Protein AF-A8YD44-F1 (afdb_monomer_lite)

Sequence (72 aa):
MSRKLLFISTPVGFLGSGDGGGVELTIYNLARTLNKQGYAVRVVAPEASQLHDIPFSNSHFEKNSDKILLFK

Structure (mmCIF, N/CA/C/O backbone):
data_AF-A8YD44-F1
#
_entry.id   AF-A8YD44-F1
#
loop_
_atom_site.group_PDB
_atom_site.id
_atom_site.type_symbol
_atom_site.label_atom_id
_atom_site.label_alt_id
_atom_site.label_comp_id
_atom_site.label_asym_id
_atom_site.label_entity_id
_atom_site.label_seq_id
_atom_site.pdbx_PDB_ins_code
_atom_site.Cartn_x
_atom_site.Cartn_y
_atom_site.Cartn_z
_atom_site.occupancy
_atom_site.B_iso_or_equiv
_atom_site.auth_seq_id
_atom_site.auth_comp_id
_atom_site.auth_asym_id
_atom_site.auth_atom_id
_atom_site.pdbx_PDB_model_num
ATOM 1 N N . MET A 1 1 ? -17.800 3.121 16.076 1.00 59.81 1 MET A N 1
ATOM 2 C CA . MET A 1 1 ? -18.197 2.553 14.767 1.00 59.81 1 MET A CA 1
ATOM 3 C C . MET A 1 1 ? -16.952 2.394 13.902 1.00 59.81 1 MET A C 1
ATOM 5 O O . MET A 1 1 ? -16.373 3.411 13.542 1.00 59.81 1 MET A O 1
ATOM 9 N N . SER A 1 2 ? -16.509 1.167 13.608 1.00 74.88 2 SER A N 1
ATOM 10 C CA . SER A 1 2 ? -15.392 0.944 12.672 1.00 74.88 2 SER A CA 1
ATOM 11 C C . SER A 1 2 ? -15.892 1.113 11.234 1.00 74.88 2 SER A C 1
ATOM 13 O O . SER A 1 2 ? -16.876 0.485 10.843 1.00 74.88 2 SER A O 1
ATOM 15 N N . ARG A 1 3 ? -15.267 2.009 10.461 1.00 91.62 3 ARG A N 1
ATOM 16 C CA . ARG A 1 3 ? -15.609 2.262 9.052 1.00 91.62 3 ARG A CA 1
ATOM 17 C C . ARG A 1 3 ? -14.763 1.346 8.166 1.00 91.62 3 ARG A C 1
ATOM 19 O O . ARG A 1 3 ? -13.558 1.228 8.383 1.00 91.62 3 ARG A O 1
ATOM 26 N N . LYS A 1 4 ? -15.395 0.705 7.182 1.00 94.00 4 LYS A N 1
ATOM 27 C CA . LYS A 1 4 ? -14.726 -0.189 6.227 1.00 94.00 4 LYS A CA 1
ATOM 28 C C . LYS A 1 4 ? -14.255 0.614 5.017 1.00 94.00 4 LYS A C 1
ATOM 30 O O . LYS A 1 4 ? -15.052 1.352 4.443 1.00 94.00 4 LYS A O 1
ATOM 35 N N . LEU A 1 5 ? -12.987 0.467 4.646 1.00 94.06 5 LEU A N 1
ATOM 36 C CA . LEU A 1 5 ? -12.374 1.134 3.497 1.00 94.06 5 LEU A CA 1
ATOM 37 C C . LEU A 1 5 ? -11.772 0.085 2.560 1.00 94.06 5 LEU A C 1
ATOM 39 O O . LEU A 1 5 ? -11.113 -0.851 3.016 1.00 94.06 5 LEU A O 1
ATOM 43 N N . LEU A 1 6 ? -11.987 0.256 1.258 1.00 93.62 6 LEU A N 1
ATOM 44 C CA . LEU A 1 6 ? -11.388 -0.571 0.217 1.00 93.62 6 LEU A CA 1
ATOM 45 C C . LEU A 1 6 ? -10.475 0.300 -0.639 1.00 93.62 6 LEU A C 1
ATOM 47 O O . LEU A 1 6 ? -10.937 1.255 -1.260 1.00 93.62 6 LEU A O 1
ATOM 51 N N . PHE A 1 7 ? -9.192 -0.034 -0.673 1.00 93.12 7 PHE A N 1
ATOM 52 C CA . PHE A 1 7 ? -8.227 0.591 -1.567 1.00 93.12 7 PHE A CA 1
ATOM 53 C C . PHE A 1 7 ? -8.020 -0.290 -2.787 1.00 93.12 7 PHE A C 1
ATOM 55 O O . PHE A 1 7 ? -7.831 -1.498 -2.661 1.00 93.12 7 PHE A O 1
ATOM 62 N N . ILE A 1 8 ? -8.034 0.332 -3.959 1.00 92.31 8 ILE A N 1
ATOM 63 C CA . ILE A 1 8 ? -7.679 -0.303 -5.224 1.00 92.31 8 ILE A CA 1
ATOM 64 C C . ILE A 1 8 ? -6.346 0.305 -5.641 1.00 92.31 8 ILE A C 1
ATOM 66 O O . ILE A 1 8 ? -6.229 1.525 -5.757 1.00 92.31 8 ILE A O 1
ATOM 70 N N . SER A 1 9 ? -5.335 -0.544 -5.784 1.00 88.06 9 SER A N 1
ATOM 71 C CA . SER A 1 9 ? -3.985 -0.128 -6.141 1.00 88.06 9 SER A CA 1
ATOM 72 C C . SER A 1 9 ? -3.858 0.258 -7.617 1.00 88.06 9 SER A C 1
ATOM 74 O O . SER A 1 9 ? -4.779 0.093 -8.417 1.00 88.06 9 SER A O 1
ATOM 76 N N . THR A 1 10 ? -2.678 0.754 -7.978 1.00 84.56 10 THR A N 1
ATOM 77 C CA . THR A 1 10 ? -2.265 0.956 -9.365 1.00 84.56 10 THR A CA 1
ATOM 78 C C . THR A 1 10 ? -2.202 -0.374 -10.138 1.00 84.56 10 THR A C 1
ATOM 80 O O . THR A 1 10 ? -1.747 -1.377 -9.584 1.00 84.56 10 THR A O 1
ATOM 83 N N . PRO A 1 11 ? -2.624 -0.406 -11.418 1.00 84.44 11 PRO A N 1
ATOM 84 C CA . PRO A 1 11 ? -2.449 -1.565 -12.290 1.00 84.44 11 PRO A CA 1
ATOM 85 C C . PRO A 1 11 ? -1.077 -1.604 -12.992 1.00 84.44 11 PRO A C 1
ATOM 87 O O . PRO A 1 11 ? -0.844 -2.515 -13.778 1.00 84.44 11 PRO A O 1
ATOM 90 N N . VAL A 1 12 ? -0.196 -0.617 -12.765 1.00 91.19 12 VAL A N 1
ATOM 91 C CA . VAL A 1 12 ? 1.104 -0.489 -13.462 1.00 91.19 12 VAL A CA 1
ATOM 92 C C . VAL A 1 12 ? 2.067 -1.636 -13.125 1.00 91.19 12 VAL A C 1
ATOM 94 O O . VAL A 1 12 ? 2.809 -2.075 -13.994 1.00 91.19 12 VAL A O 1
ATOM 97 N N . GLY A 1 13 ? 2.009 -2.158 -11.900 1.00 85.75 13 GLY A N 1
ATOM 98 C CA . GLY A 1 13 ? 2.781 -3.311 -11.442 1.00 85.75 13 GLY A CA 1
ATOM 99 C C . GLY A 1 13 ? 2.290 -3.786 -10.075 1.00 85.75 13 GLY A C 1
ATOM 100 O O . GLY A 1 13 ? 1.450 -3.134 -9.446 1.00 85.75 13 GLY A O 1
ATOM 101 N N . PHE A 1 14 ? 2.768 -4.945 -9.618 1.00 90.44 14 PHE A N 1
ATOM 102 C CA . PHE A 1 14 ? 2.383 -5.481 -8.311 1.00 90.44 14 PHE A CA 1
ATOM 103 C C . PHE A 1 14 ? 3.047 -4.692 -7.171 1.00 90.44 14 PHE A C 1
ATOM 105 O O . PHE A 1 14 ? 4.160 -4.189 -7.316 1.00 90.44 14 PHE A O 1
ATOM 112 N N . LEU A 1 15 ? 2.378 -4.568 -6.023 1.00 89.19 15 LEU A N 1
ATOM 113 C CA . LEU A 1 15 ? 2.926 -3.854 -4.862 1.00 89.19 15 LEU A CA 1
ATOM 114 C C . LEU A 1 15 ? 4.172 -4.583 -4.340 1.00 89.19 15 LEU A C 1
ATOM 116 O O . LEU A 1 15 ? 4.108 -5.782 -4.068 1.00 89.19 15 LEU A O 1
ATOM 120 N N . GLY A 1 16 ? 5.288 -3.869 -4.204 1.00 87.88 16 GLY A N 1
ATOM 121 C CA . GLY A 1 16 ? 6.608 -4.414 -3.888 1.00 87.88 16 GLY A CA 1
ATOM 122 C C . GLY A 1 16 ? 7.533 -4.577 -5.100 1.00 87.88 16 GLY A C 1
ATOM 123 O O . GLY A 1 16 ? 8.700 -4.907 -4.905 1.00 87.88 16 GLY A O 1
ATOM 124 N N . SER A 1 17 ? 7.051 -4.344 -6.327 1.00 91.62 17 SER A N 1
ATOM 125 C CA . SER A 1 17 ? 7.888 -4.358 -7.540 1.00 91.62 17 SER A CA 1
ATOM 126 C C . SER A 1 17 ? 8.726 -3.086 -7.703 1.00 91.62 17 SER A C 1
ATOM 128 O O . SER A 1 17 ? 9.839 -3.150 -8.221 1.00 91.62 17 SER A O 1
ATOM 130 N N . GLY A 1 18 ? 8.204 -1.936 -7.257 1.00 91.50 18 GLY A N 1
ATOM 131 C CA . GLY A 1 18 ? 8.760 -0.610 -7.525 1.00 91.50 18 GLY A C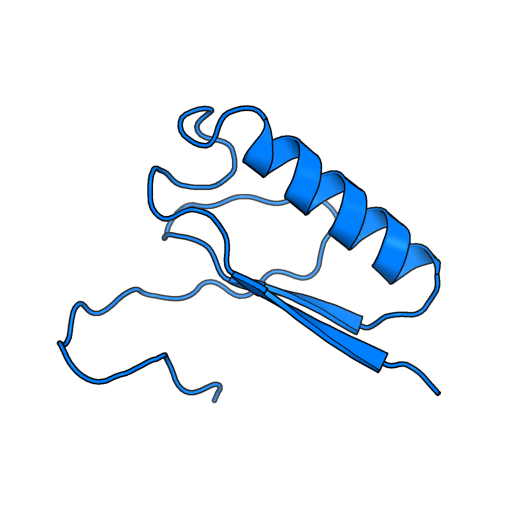A 1
ATOM 132 C C . GLY A 1 18 ? 8.142 0.087 -8.744 1.00 91.50 18 GLY A C 1
ATOM 133 O O . GLY A 1 18 ? 8.292 1.304 -8.874 1.00 91.50 18 GLY A O 1
ATOM 134 N N . ASP A 1 19 ? 7.397 -0.629 -9.592 1.00 92.31 19 ASP A N 1
ATOM 135 C CA . ASP A 1 19 ? 6.772 -0.085 -10.808 1.00 92.31 19 ASP A CA 1
ATOM 136 C C . ASP A 1 19 ? 5.634 0.900 -10.492 1.00 92.31 19 ASP A C 1
ATOM 138 O O . ASP A 1 19 ? 5.349 1.821 -11.260 1.00 92.31 19 ASP A O 1
ATOM 142 N N . GLY A 1 20 ? 4.986 0.745 -9.333 1.00 89.44 20 GLY A N 1
ATOM 143 C CA . GLY A 1 20 ? 3.982 1.685 -8.837 1.00 89.44 20 GLY A CA 1
ATOM 144 C C . GLY A 1 20 ? 4.581 2.959 -8.233 1.00 89.44 20 GLY A C 1
ATOM 145 O O . GLY A 1 20 ? 3.845 3.902 -7.924 1.00 89.44 20 GLY A O 1
ATOM 146 N N . GLY A 1 21 ? 5.904 3.006 -8.046 1.00 93.31 21 GLY A N 1
ATOM 147 C CA . GLY A 1 21 ? 6.627 4.142 -7.487 1.00 93.31 21 GLY A CA 1
ATOM 148 C C . GLY A 1 21 ? 6.081 4.589 -6.128 1.00 93.31 21 GLY A C 1
ATOM 149 O O . GLY A 1 21 ? 5.775 3.784 -5.247 1.00 93.31 21 GLY A O 1
ATOM 150 N N . GLY A 1 22 ? 5.923 5.904 -5.950 1.00 94.69 22 GLY A N 1
ATOM 151 C CA . GLY A 1 22 ? 5.450 6.487 -4.689 1.00 94.69 22 GLY A CA 1
ATOM 152 C C . GLY A 1 22 ? 4.066 5.999 -4.237 1.00 94.69 22 GLY A C 1
ATOM 153 O O . GLY A 1 22 ? 3.780 6.029 -3.041 1.00 94.69 22 GLY A O 1
ATOM 154 N N . VAL A 1 23 ? 3.230 5.497 -5.156 1.00 92.44 23 VAL A N 1
ATOM 155 C CA . VAL A 1 23 ? 1.887 4.978 -4.843 1.00 92.44 23 VAL A CA 1
ATOM 156 C C . VAL A 1 23 ? 1.961 3.788 -3.891 1.00 92.44 23 VAL A C 1
ATOM 158 O O . VAL A 1 23 ? 1.136 3.688 -2.982 1.00 92.44 23 VAL A O 1
ATOM 161 N N . GLU A 1 24 ? 2.957 2.915 -4.051 1.00 92.06 24 GLU A N 1
ATOM 162 C CA . GLU A 1 24 ? 3.113 1.722 -3.213 1.00 92.06 24 GLU A CA 1
ATOM 163 C C . GLU A 1 24 ? 3.310 2.109 -1.743 1.00 92.06 24 GLU A C 1
ATOM 165 O O . GLU A 1 24 ? 2.607 1.627 -0.849 1.00 92.06 24 GLU A O 1
ATOM 170 N N . LEU A 1 25 ? 4.208 3.071 -1.509 1.00 93.12 25 LEU A N 1
ATOM 171 C CA . LEU A 1 25 ? 4.492 3.608 -0.184 1.00 93.12 25 LEU A CA 1
ATOM 172 C C . LEU A 1 25 ? 3.286 4.360 0.392 1.00 93.12 25 LEU A C 1
ATOM 174 O O . LEU A 1 25 ? 2.990 4.245 1.584 1.00 93.12 25 LEU A O 1
ATOM 178 N N . THR A 1 26 ? 2.570 5.121 -0.438 1.00 95.50 26 THR A N 1
ATOM 179 C CA . THR A 1 26 ? 1.355 5.833 -0.027 1.00 95.50 26 THR A CA 1
ATOM 180 C C . THR A 1 26 ? 0.265 4.864 0.429 1.00 95.50 26 THR A C 1
ATOM 182 O O . THR A 1 26 ? -0.275 5.042 1.522 1.00 95.50 26 THR A O 1
ATOM 185 N N . ILE A 1 27 ? -0.029 3.819 -0.352 1.00 92.75 27 ILE A N 1
ATOM 186 C CA . ILE A 1 27 ? -1.033 2.801 -0.003 1.00 92.75 27 ILE A CA 1
ATOM 187 C C . ILE A 1 27 ? -0.662 2.107 1.305 1.00 92.75 27 ILE A C 1
ATOM 189 O O . ILE A 1 27 ? -1.506 2.011 2.199 1.00 92.75 27 I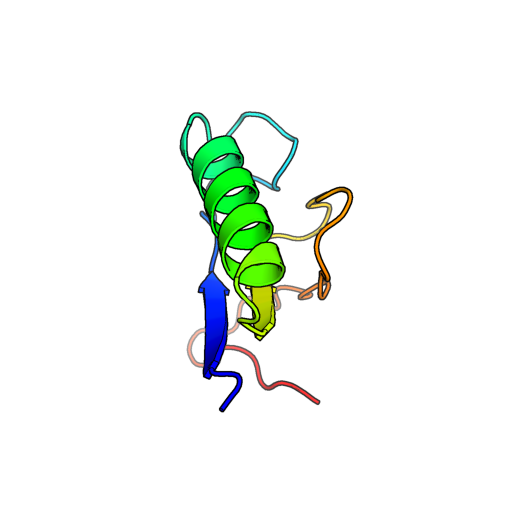LE A O 1
ATOM 193 N N . TYR A 1 28 ? 0.597 1.686 1.449 1.00 91.88 28 TYR A N 1
ATOM 194 C CA . TYR A 1 28 ? 1.092 1.060 2.673 1.00 91.88 28 TYR A CA 1
ATOM 195 C C . TYR A 1 28 ? 0.904 1.969 3.896 1.00 91.88 28 TYR A C 1
ATOM 197 O O . TYR A 1 28 ? 0.304 1.567 4.898 1.00 91.88 28 TYR A O 1
ATOM 205 N N . ASN A 1 29 ? 1.353 3.223 3.811 1.00 94.50 29 ASN A N 1
ATOM 206 C CA . ASN A 1 29 ? 1.296 4.153 4.936 1.00 94.50 29 ASN A CA 1
ATOM 207 C C . ASN A 1 29 ? -0.140 4.520 5.327 1.00 94.50 29 ASN A C 1
ATOM 209 O O . ASN A 1 29 ? -0.447 4.544 6.526 1.00 94.50 29 ASN A O 1
ATOM 213 N N . LEU A 1 30 ? -1.031 4.766 4.358 1.00 94.94 30 LEU A N 1
ATOM 214 C CA . LEU A 1 30 ? -2.437 5.045 4.659 1.00 94.94 30 LEU A CA 1
ATOM 215 C C . LEU A 1 30 ? -3.113 3.832 5.287 1.00 94.94 30 LEU A C 1
ATOM 217 O O . LEU A 1 30 ? -3.730 3.971 6.341 1.00 94.94 30 LEU A O 1
ATOM 221 N N . ALA A 1 31 ? -2.991 2.651 4.678 1.00 92.62 31 ALA A N 1
ATOM 222 C CA . ALA A 1 31 ? -3.659 1.456 5.177 1.00 92.62 31 ALA A CA 1
ATOM 223 C C . ALA A 1 31 ? -3.190 1.107 6.598 1.00 92.62 31 ALA A C 1
ATOM 225 O O . ALA A 1 31 ? -4.013 0.837 7.472 1.00 92.62 31 ALA A O 1
ATOM 226 N N . ARG A 1 32 ? -1.885 1.224 6.877 1.00 91.25 32 ARG A N 1
ATOM 227 C CA . ARG A 1 32 ? -1.317 0.974 8.207 1.00 91.25 32 ARG A CA 1
ATOM 228 C C . ARG A 1 32 ? -1.817 1.987 9.233 1.00 91.25 32 ARG A C 1
ATOM 230 O O . ARG A 1 32 ? -2.184 1.609 10.343 1.00 91.25 32 ARG A O 1
ATOM 237 N N . THR A 1 33 ? -1.832 3.269 8.879 1.00 94.56 33 THR A N 1
ATOM 238 C CA . THR A 1 33 ? -2.241 4.349 9.791 1.00 94.56 33 THR A CA 1
ATOM 239 C C . THR A 1 33 ? -3.733 4.289 10.093 1.00 94.56 33 THR A C 1
ATOM 241 O O . THR A 1 33 ? -4.129 4.365 11.253 1.00 94.56 33 THR A O 1
ATOM 244 N N . LEU A 1 34 ? -4.563 4.076 9.074 1.00 93.25 34 LEU A N 1
ATOM 245 C CA . LEU A 1 34 ? -6.011 3.973 9.225 1.00 93.25 34 LEU A CA 1
ATOM 246 C C . LEU A 1 34 ? -6.405 2.712 10.005 1.00 93.25 34 LEU A C 1
ATOM 248 O O . LEU A 1 34 ? -7.257 2.794 10.888 1.00 93.25 34 LEU A O 1
ATOM 252 N N . ASN A 1 35 ? -5.736 1.575 9.780 1.00 89.19 35 ASN A N 1
ATOM 253 C CA . ASN A 1 35 ? -5.937 0.386 10.614 1.00 89.19 35 ASN A CA 1
ATOM 254 C C . ASN A 1 35 ? -5.613 0.672 12.091 1.00 89.19 35 ASN A C 1
ATOM 256 O O . ASN A 1 35 ? -6.413 0.348 12.967 1.00 89.19 35 ASN A O 1
ATOM 260 N N . LYS A 1 36 ? -4.498 1.362 12.383 1.00 90.81 36 LYS A N 1
ATOM 261 C CA . LYS A 1 36 ? -4.154 1.789 13.756 1.00 90.81 36 LYS A CA 1
ATOM 262 C C . LYS A 1 36 ? -5.184 2.742 14.372 1.00 90.81 36 LYS A C 1
ATOM 264 O O . LYS A 1 36 ? -5.343 2.756 15.587 1.00 90.81 36 LYS A O 1
ATOM 269 N N . GLN A 1 37 ? -5.886 3.521 13.554 1.00 93.50 37 GLN A N 1
ATOM 270 C CA . GLN A 1 37 ? -6.965 4.416 13.983 1.00 93.50 37 GLN A CA 1
ATOM 271 C C . GLN A 1 37 ? -8.332 3.712 14.117 1.00 93.50 37 GLN A C 1
ATOM 273 O O . GLN A 1 37 ? -9.324 4.365 14.437 1.00 93.50 37 GLN A O 1
ATOM 278 N N . GLY A 1 38 ? -8.408 2.396 13.888 1.00 91.25 38 GLY A N 1
ATOM 279 C CA . GLY A 1 38 ? -9.627 1.596 14.063 1.00 91.25 38 GLY A CA 1
ATOM 280 C C . GLY A 1 38 ? -10.513 1.476 12.818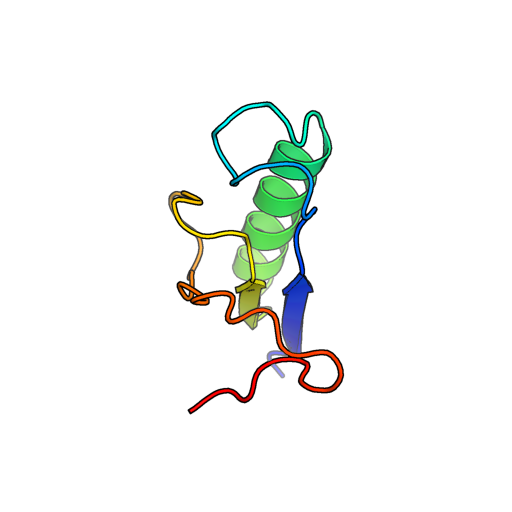 1.00 91.25 38 GLY A C 1
ATOM 281 O O . GLY A 1 38 ? -11.644 0.980 12.911 1.00 91.25 38 GLY A O 1
ATOM 282 N N . TYR A 1 39 ? -10.031 1.909 11.651 1.00 92.94 39 TYR A N 1
ATOM 283 C CA . TYR A 1 39 ? -10.669 1.601 10.370 1.00 92.94 39 TYR A CA 1
ATOM 284 C C . TYR A 1 39 ? -10.370 0.154 9.973 1.00 92.94 39 TYR A C 1
ATOM 286 O O . TYR A 1 39 ? -9.316 -0.379 10.297 1.00 92.94 39 TYR A O 1
ATOM 294 N N . ALA A 1 40 ? -11.288 -0.475 9.244 1.00 89.31 40 ALA A N 1
ATOM 295 C CA . ALA A 1 40 ? -11.055 -1.782 8.640 1.00 89.31 40 ALA A CA 1
ATOM 296 C C . ALA A 1 40 ? -10.661 -1.582 7.172 1.00 89.31 40 ALA A C 1
ATOM 298 O O . ALA A 1 40 ? -11.537 -1.455 6.310 1.00 89.31 40 ALA A O 1
ATOM 299 N N . VAL A 1 41 ? -9.357 -1.501 6.895 1.00 89.94 41 VAL A N 1
ATOM 300 C CA . VAL A 1 41 ? -8.831 -1.296 5.538 1.00 89.94 41 VAL A CA 1
ATOM 301 C C . VAL A 1 41 ? -8.540 -2.633 4.868 1.00 89.94 41 VAL A C 1
ATOM 303 O O . VAL A 1 41 ? -7.870 -3.489 5.444 1.00 89.94 41 VAL A O 1
ATOM 306 N N . ARG A 1 42 ? -9.004 -2.789 3.625 1.00 90.25 42 ARG A N 1
ATOM 307 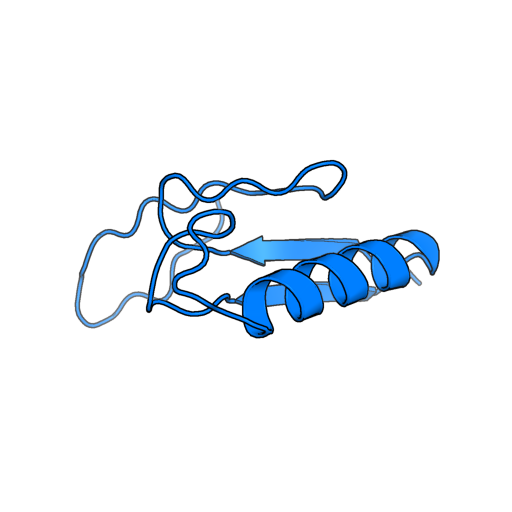C CA . ARG A 1 42 ? -8.586 -3.858 2.708 1.00 90.25 42 ARG A CA 1
ATOM 308 C C . ARG A 1 42 ? -7.972 -3.263 1.450 1.00 90.25 42 ARG A C 1
ATOM 310 O O . ARG A 1 42 ? -8.396 -2.197 1.006 1.00 90.25 42 ARG A O 1
ATOM 317 N N . VAL A 1 43 ? -7.004 -3.967 0.871 1.00 88.50 43 VAL A N 1
ATOM 318 C CA . VAL A 1 43 ? -6.310 -3.556 -0.355 1.00 88.50 43 VAL A CA 1
ATOM 319 C C . VAL A 1 43 ? -6.515 -4.614 -1.435 1.00 88.50 43 VAL A C 1
ATOM 321 O O . VAL A 1 43 ? -6.321 -5.802 -1.185 1.00 88.50 43 VAL A O 1
ATOM 324 N N . VAL A 1 44 ? -6.902 -4.161 -2.625 1.00 89.12 44 VAL A N 1
ATOM 325 C CA . VAL A 1 44 ? -6.951 -4.924 -3.875 1.00 89.12 44 VAL A CA 1
ATOM 326 C C . VAL A 1 44 ? -5.796 -4.449 -4.744 1.00 89.12 44 VAL A C 1
ATOM 328 O O . VAL A 1 44 ? -5.628 -3.246 -4.953 1.00 89.12 44 VAL A O 1
ATOM 331 N N . ALA A 1 45 ? -4.990 -5.381 -5.235 1.00 88.69 45 ALA A N 1
ATOM 332 C CA . ALA A 1 45 ? -3.802 -5.089 -6.024 1.00 88.69 45 ALA A CA 1
ATOM 333 C C . ALA A 1 45 ? -3.538 -6.218 -7.033 1.00 88.69 45 ALA A C 1
ATOM 335 O O . ALA A 1 45 ? -4.111 -7.301 -6.876 1.00 88.69 45 ALA A O 1
ATOM 336 N N . PRO A 1 46 ? -2.700 -5.985 -8.062 1.00 88.94 46 PRO A N 1
ATOM 337 C CA . PRO A 1 46 ? -2.330 -7.023 -9.017 1.00 88.94 46 PRO A CA 1
ATOM 338 C C . PRO A 1 46 ? -1.785 -8.283 -8.339 1.00 88.94 46 PRO A C 1
ATOM 340 O O . PRO A 1 46 ? -1.272 -8.236 -7.217 1.00 88.94 46 PRO A O 1
ATOM 343 N N . GLU A 1 47 ? -1.882 -9.412 -9.033 1.00 84.00 47 GLU A N 1
ATOM 344 C CA . GLU A 1 47 ? -1.314 -10.678 -8.573 1.00 84.00 47 GLU A CA 1
ATOM 345 C C . GLU A 1 47 ? 0.185 -10.533 -8.241 1.00 84.00 47 GLU A C 1
ATOM 347 O O . GLU A 1 47 ? 0.863 -9.664 -8.783 1.00 84.00 47 GLU A O 1
ATOM 352 N N . ALA A 1 48 ? 0.686 -11.347 -7.309 1.00 86.25 48 ALA A N 1
ATOM 353 C CA . ALA A 1 48 ? 2.035 -11.263 -6.733 1.00 86.25 48 ALA A CA 1
ATOM 354 C C . ALA A 1 48 ? 2.334 -10.023 -5.859 1.00 86.25 48 ALA A C 1
ATOM 356 O O . ALA A 1 48 ? 3.432 -9.930 -5.310 1.00 86.25 48 ALA A O 1
ATOM 357 N N . SER A 1 49 ? 1.368 -9.117 -5.651 1.00 85.88 49 SER A N 1
ATOM 358 C CA . SER A 1 49 ? 1.519 -7.990 -4.717 1.00 85.88 49 SER A CA 1
ATOM 359 C C . SER A 1 49 ? 1.774 -8.468 -3.289 1.00 85.88 49 SER A C 1
ATOM 361 O O . SER A 1 49 ? 1.084 -9.360 -2.796 1.00 85.88 49 SER A O 1
ATOM 363 N N . GLN A 1 50 ? 2.716 -7.827 -2.601 1.00 81.50 50 GLN A N 1
ATOM 364 C CA . GLN A 1 50 ? 3.053 -8.116 -1.210 1.00 81.50 50 GLN A CA 1
ATOM 365 C C . GLN A 1 50 ? 2.871 -6.865 -0.351 1.00 81.50 50 GLN A C 1
ATOM 367 O O . GLN A 1 50 ? 3.406 -5.798 -0.644 1.00 81.50 50 GLN A O 1
ATOM 372 N N . LEU A 1 51 ? 2.132 -7.006 0.749 1.00 74.00 51 LEU A N 1
ATOM 373 C CA . LEU A 1 51 ? 2.038 -5.993 1.794 1.00 74.00 51 LEU A CA 1
ATOM 374 C C . LEU A 1 51 ? 2.220 -6.647 3.160 1.00 74.00 51 LEU A C 1
ATOM 376 O O . LEU A 1 51 ? 1.367 -7.404 3.615 1.00 74.00 51 LEU A O 1
ATOM 380 N N . HIS A 1 52 ? 3.330 -6.332 3.820 1.00 71.12 52 HIS A N 1
ATOM 381 C CA . HIS A 1 52 ? 3.578 -6.763 5.192 1.00 71.12 52 HIS A CA 1
ATOM 382 C C . HIS A 1 52 ? 2.660 -6.000 6.163 1.00 71.12 52 HIS A C 1
ATOM 384 O O . HIS A 1 52 ? 2.363 -4.825 5.953 1.00 71.12 52 HIS A O 1
ATOM 390 N N . ASP A 1 53 ? 2.208 -6.663 7.229 1.00 66.62 53 ASP A N 1
ATOM 391 C CA . ASP A 1 53 ? 1.456 -6.070 8.350 1.00 66.62 53 ASP A CA 1
ATOM 392 C C . ASP A 1 53 ? 0.106 -5.395 8.015 1.00 66.62 53 ASP A C 1
ATOM 394 O O . ASP A 1 53 ? -0.444 -4.657 8.839 1.00 66.62 53 ASP A O 1
ATOM 398 N N . ILE A 1 54 ? -0.465 -5.644 6.830 1.00 62.56 54 ILE A N 1
ATOM 399 C CA . ILE A 1 54 ? -1.788 -5.142 6.426 1.00 62.56 54 ILE A CA 1
ATOM 400 C C . ILE A 1 54 ? -2.647 -6.320 5.946 1.00 62.56 54 ILE A C 1
ATOM 402 O O . ILE A 1 54 ? -2.188 -7.081 5.097 1.00 62.56 54 ILE A O 1
ATOM 406 N N . PRO A 1 55 ? -3.896 -6.481 6.434 1.00 58.44 55 PRO A N 1
ATOM 407 C CA . PRO A 1 55 ? -4.807 -7.501 5.919 1.00 58.44 55 PRO A CA 1
ATOM 408 C C . PRO A 1 55 ? -4.994 -7.364 4.399 1.00 58.44 55 PRO A C 1
ATOM 410 O O . PRO A 1 55 ? -5.554 -6.377 3.914 1.00 58.44 55 PRO A O 1
ATOM 413 N N . PHE A 1 56 ? -4.523 -8.363 3.654 1.00 50.78 56 PHE A N 1
ATOM 414 C CA . PHE A 1 56 ? -4.510 -8.384 2.192 1.00 50.78 56 PHE A CA 1
ATOM 415 C C . PHE A 1 56 ? -5.429 -9.489 1.658 1.00 50.78 56 PHE A C 1
ATOM 417 O O . PHE A 1 56 ? -5.532 -10.559 2.256 1.00 50.78 56 PHE A O 1
ATOM 424 N N . SER A 1 57 ? -6.115 -9.231 0.541 1.00 54.00 57 SER A N 1
ATOM 425 C CA . SER A 1 57 ? -6.853 -10.257 -0.202 1.00 54.00 57 SER A CA 1
ATOM 426 C C . SER A 1 57 ? -6.298 -10.347 -1.617 1.00 54.00 57 SER A C 1
ATOM 428 O O . SER A 1 57 ? -6.411 -9.381 -2.372 1.00 54.00 57 SER A O 1
ATOM 430 N N . ASN A 1 58 ? -5.742 -11.505 -1.977 1.00 45.22 58 ASN A N 1
ATOM 431 C CA . ASN A 1 58 ? -5.257 -11.770 -3.328 1.00 45.22 58 ASN A CA 1
ATOM 432 C C . ASN A 1 58 ? -6.447 -11.743 -4.297 1.00 45.22 58 ASN A C 1
ATOM 434 O O . ASN A 1 58 ? -7.333 -12.593 -4.219 1.00 45.22 58 ASN A O 1
ATOM 438 N N . SER A 1 59 ? -6.482 -10.774 -5.208 1.00 50.56 59 SER A N 1
ATOM 439 C CA . SER A 1 59 ? -7.449 -10.751 -6.305 1.00 50.56 59 SER A CA 1
ATOM 440 C C . SER A 1 59 ? -6.806 -11.328 -7.560 1.00 50.56 59 SER A C 1
ATOM 442 O O . SER A 1 59 ? -5.908 -10.714 -8.133 1.00 50.56 59 SER A O 1
ATOM 444 N N . HIS A 1 60 ? -7.283 -12.494 -7.992 1.00 43.91 60 HIS A N 1
ATOM 445 C CA . HIS A 1 60 ? -6.995 -13.040 -9.315 1.00 43.91 60 HIS A CA 1
ATOM 446 C C . HIS A 1 60 ? -7.693 -12.136 -10.346 1.00 43.91 60 HIS A C 1
ATOM 448 O O . HIS A 1 60 ? -8.922 -12.033 -10.353 1.00 43.91 60 HIS A O 1
ATOM 454 N N . PHE A 1 61 ? -6.928 -11.419 -11.171 1.00 40.91 61 PHE A N 1
ATOM 455 C CA . PHE A 1 61 ? -7.487 -10.549 -12.207 1.00 40.91 61 PHE A CA 1
ATOM 456 C C . PHE A 1 61 ? -7.828 -11.385 -13.442 1.00 40.91 61 PHE A C 1
ATOM 458 O O . PHE A 1 61 ? -6.970 -11.667 -14.273 1.00 40.91 61 PHE A O 1
ATOM 465 N N . GLU A 1 62 ? -9.093 -11.780 -13.582 1.00 32.75 62 GLU A N 1
A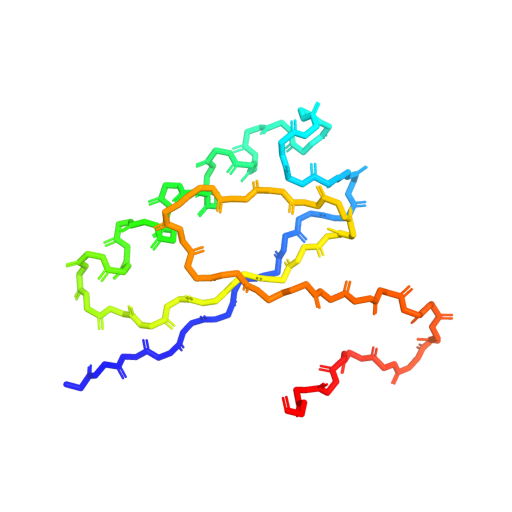TOM 466 C CA . GLU A 1 62 ? -9.611 -12.291 -14.851 1.00 32.75 62 GLU A CA 1
ATOM 467 C C . GLU A 1 62 ? -10.082 -11.097 -15.694 1.00 32.75 62 GLU A C 1
ATOM 469 O O . GLU A 1 62 ? -11.011 -10.374 -15.326 1.00 32.75 62 GLU A O 1
ATOM 474 N N . LYS A 1 63 ? -9.388 -10.831 -16.805 1.00 32.28 63 LYS A N 1
ATOM 475 C CA . LYS A 1 63 ? -9.674 -9.705 -17.701 1.00 32.28 63 LYS A CA 1
ATOM 476 C C . LYS A 1 63 ? -10.973 -9.985 -18.467 1.00 32.28 63 LYS A C 1
ATOM 478 O O . LYS A 1 63 ? -10.942 -10.568 -19.544 1.00 32.28 63 LYS A O 1
ATOM 483 N N . ASN A 1 64 ? -12.111 -9.574 -17.914 1.00 29.67 64 ASN A N 1
ATOM 484 C CA . ASN A 1 64 ? -13.401 -9.583 -18.599 1.00 29.67 64 ASN A CA 1
ATOM 485 C C . ASN A 1 64 ? -14.012 -8.178 -18.534 1.00 29.67 64 ASN A C 1
ATOM 487 O O . ASN A 1 64 ? -14.039 -7.560 -17.470 1.00 29.67 64 ASN A O 1
ATOM 491 N N . SER A 1 65 ? -14.453 -7.668 -19.680 1.00 34.78 65 SER A N 1
ATOM 492 C CA . SER A 1 65 ? -14.748 -6.257 -19.955 1.00 34.78 65 SER A CA 1
ATOM 493 C C . SER A 1 65 ? -15.873 -5.622 -19.128 1.00 34.78 65 SER A C 1
ATOM 495 O O . SER A 1 65 ? -16.081 -4.428 -19.275 1.00 34.78 65 SER A O 1
ATOM 497 N N . ASP A 1 66 ? -16.535 -6.352 -18.223 1.00 31.52 66 ASP A N 1
ATOM 498 C CA . ASP A 1 66 ? -17.708 -5.862 -17.478 1.00 31.52 66 ASP A CA 1
ATOM 499 C C . ASP A 1 66 ? -17.801 -6.336 -16.009 1.00 31.52 66 ASP A C 1
ATOM 501 O O . ASP A 1 66 ? -18.892 -6.398 -15.440 1.00 31.52 66 ASP A O 1
ATOM 505 N N . LYS A 1 67 ? -16.692 -6.703 -15.343 1.00 29.11 67 LYS A N 1
ATOM 506 C CA . LYS A 1 67 ? -16.749 -7.172 -13.939 1.00 29.11 67 LYS A CA 1
ATOM 507 C C . LYS A 1 67 ? -15.686 -6.537 -13.042 1.00 29.11 67 LYS A C 1
ATOM 509 O O . LYS A 1 67 ? -14.551 -6.994 -12.978 1.00 29.11 67 LYS A O 1
ATOM 514 N N . ILE A 1 68 ? -16.091 -5.529 -12.268 1.00 32.81 68 ILE A N 1
ATOM 515 C CA . ILE A 1 68 ? -15.389 -5.148 -11.034 1.00 32.81 68 ILE A CA 1
ATOM 516 C C . ILE A 1 68 ? -15.704 -6.246 -10.002 1.00 32.81 68 ILE A C 1
ATOM 518 O O . ILE A 1 68 ? -16.862 -6.476 -9.659 1.00 32.81 68 ILE A O 1
ATOM 522 N N . LEU A 1 69 ? -14.666 -6.990 -9.614 1.00 43.31 69 LEU A N 1
ATOM 523 C CA . LEU A 1 69 ? -14.702 -8.293 -8.939 1.00 43.31 69 LEU A CA 1
ATOM 524 C C . LEU A 1 69 ? -15.609 -8.361 -7.690 1.00 43.31 69 LEU A C 1
ATOM 526 O O . LEU A 1 69 ? -15.536 -7.524 -6.791 1.00 43.31 69 LEU A O 1
ATOM 530 N N . LEU A 1 70 ? -16.426 -9.423 -7.640 1.00 31.27 70 LEU A N 1
ATOM 531 C CA . LEU A 1 70 ? -17.274 -9.826 -6.515 1.00 31.27 70 LEU A CA 1
ATOM 532 C C . LEU A 1 70 ? -16.416 -10.399 -5.373 1.00 31.27 70 LEU A C 1
ATOM 534 O O . LEU A 1 70 ? -15.661 -11.349 -5.577 1.00 31.27 70 LEU A O 1
ATOM 538 N N . PHE A 1 71 ? -16.608 -9.887 -4.157 1.00 37.81 71 PHE A N 1
ATOM 539 C CA . PHE A 1 71 ? -16.162 -10.551 -2.933 1.00 37.81 71 PHE A CA 1
ATOM 540 C C . PHE A 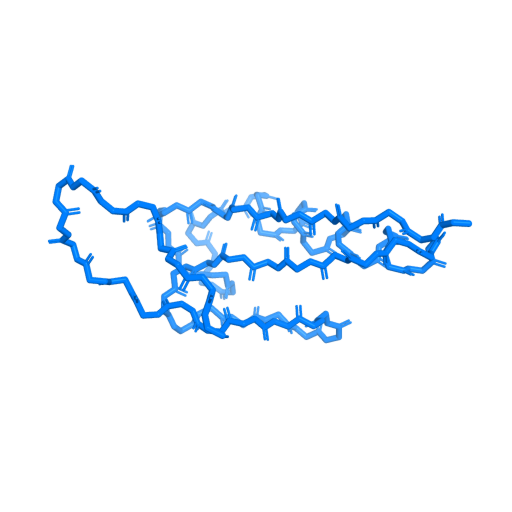1 71 ? -17.061 -11.773 -2.681 1.00 37.81 71 PHE A C 1
ATOM 542 O O . PHE A 1 71 ? -18.269 -11.605 -2.512 1.00 37.81 71 PHE A O 1
ATOM 549 N N . LYS A 1 72 ? -16.493 -12.982 -2.664 1.00 33.78 72 LYS A N 1
ATOM 550 C CA . LYS A 1 72 ? -17.079 -14.110 -1.925 1.00 33.78 72 LYS A CA 1
ATOM 551 C C . LYS A 1 72 ? -16.509 -14.133 -0.513 1.00 33.78 72 LYS A C 1
ATOM 553 O O . LYS A 1 72 ? -15.320 -13.769 -0.362 1.00 33.78 72 LYS A O 1
#

Radius of gyration: 12.53 Å; chains: 1; bounding box: 27×21×35 Å

Foldseek 3Di:
DAAEEEAEADQQDAQPPCSSPVRSVVVLVVQQVSVVVRHHYEYETAAPHDHPPGDYDDDDDDDDPDDPDDDD

Secondary structure (DSSP, 8-state):
-PPEEEEE--SSS-TTSSTTTHHHHHHHHHHHHHHHTT-EEEEE--TT---TTS-B--------TT--PPP-

pLDDT: mean 76.03, std 22.56, range [29.11, 95.5]

Organism: Microcystis aeruginosa (strain PCC 7806) (NCBI:txid267872)